Protein AF-W2TZF9-F1 (afdb_monomer_lite)

Sequence (110 aa):
MKVFERVLAARLRKIVSVSLNQCGFVKDRSTIDAIHAVRILLEKHREKNRSVHLAFLDLEKAFDRVPHELLWMSMRSHRVPEECGQSCFMRSLPALSDVLLEQAGHSLYK

Secondary structure (DSSP, 8-state):
-HHHHHHHHHHHTTT-PPPTT--SS-TT--HHHHHHHHHHHHHHHHTTT----------TTTTTSS-HHHHHHHHHHTT--TTS-TTTSGGGGGGSHHHHHHHHHHHH--

Foldseek 3Di:
DVVVLVVVLVVVCVQFDFDPLQQPLDPPHDPVVNVVVVVVVVVVCVVVVHDDDDDDDDDPPLLVPQDVVLQVVQCVVSVNDPVVDPVPVNVSCVSCVRRRSVSSVVVVPD

pLDDT: mean 75.81, std 15.96, range [36.12, 96.31]

InterPro domains:
  IPR000477 Reverse transcriptase domain [PF00078] (2-89)

Radius of gyration: 16.82 Å; chains: 1; bounding box: 40×25×47 Å

Structure (mmCIF, N/CA/C/O backbone):
data_AF-W2TZF9-F1
#
_entry.id   AF-W2TZF9-F1
#
loop_
_atom_site.group_PDB
_atom_site.id
_atom_site.type_symbol
_atom_site.label_atom_id
_atom_site.label_alt_id
_atom_site.label_comp_id
_atom_site.label_asym_id
_atom_site.label_entity_id
_atom_site.label_seq_id
_atom_site.pdbx_PDB_ins_code
_atom_site.Cartn_x
_atom_site.Cartn_y
_atom_site.Cartn_z
_atom_site.occupancy
_atom_site.B_iso_or_equiv
_atom_site.auth_seq_id
_atom_site.auth_comp_id
_atom_site.auth_asym_id
_atom_site.auth_atom_id
_atom_site.pdbx_PDB_model_num
ATOM 1 N N . MET A 1 1 ? 15.753 -9.689 -12.560 1.00 53.41 1 MET A N 1
ATOM 2 C CA . MET A 1 1 ? 17.067 -9.000 -12.523 1.00 53.41 1 MET A CA 1
ATOM 3 C C . MET A 1 1 ? 16.875 -7.846 -11.546 1.00 53.41 1 MET A C 1
ATOM 5 O O . MET A 1 1 ? 16.315 -6.827 -11.924 1.00 53.41 1 MET A O 1
ATOM 9 N N . LYS A 1 2 ? 17.233 -8.026 -10.266 1.00 75.56 2 LYS A N 1
ATOM 10 C CA . LYS A 1 2 ? 16.683 -7.213 -9.156 1.00 75.56 2 LYS A CA 1
ATOM 11 C C . LYS A 1 2 ? 17.064 -5.723 -9.181 1.00 75.56 2 LYS A C 1
ATOM 13 O O . LYS A 1 2 ? 16.393 -4.901 -8.569 1.00 75.56 2 LYS A O 1
ATOM 18 N N . VAL A 1 3 ? 18.142 -5.352 -9.874 1.00 81.12 3 VAL A N 1
ATOM 19 C CA . VAL A 1 3 ? 18.597 -3.951 -9.965 1.00 81.12 3 VAL A CA 1
ATOM 20 C C . VAL A 1 3 ? 17.660 -3.122 -10.843 1.00 81.12 3 VAL A C 1
ATOM 22 O O . VAL A 1 3 ? 17.259 -2.030 -10.451 1.00 81.12 3 VAL A O 1
ATOM 25 N N . PHE A 1 4 ? 17.260 -3.664 -11.994 1.00 76.44 4 PHE A N 1
ATOM 26 C CA . PHE A 1 4 ? 16.358 -2.987 -12.923 1.00 76.44 4 PHE A CA 1
ATOM 27 C C . PHE A 1 4 ? 14.972 -2.753 -12.302 1.00 76.44 4 PHE A C 1
ATOM 29 O O . PHE A 1 4 ? 14.448 -1.643 -12.358 1.00 76.44 4 PHE A O 1
ATOM 36 N N . GLU A 1 5 ? 14.444 -3.761 -11.603 1.00 76.88 5 GLU A N 1
ATOM 37 C CA . GLU A 1 5 ? 13.203 -3.674 -10.818 1.00 76.88 5 GLU A CA 1
ATOM 38 C C . GLU A 1 5 ? 13.237 -2.515 -9.805 1.00 76.88 5 GLU A C 1
ATOM 40 O O . GLU A 1 5 ? 12.305 -1.716 -9.736 1.00 76.88 5 GLU A O 1
ATOM 45 N N . ARG A 1 6 ? 14.341 -2.360 -9.060 1.00 79.69 6 ARG A N 1
ATOM 46 C CA . ARG A 1 6 ? 14.502 -1.270 -8.080 1.00 79.69 6 ARG A CA 1
ATOM 47 C C . ARG A 1 6 ? 14.537 0.111 -8.732 1.00 79.69 6 ARG A C 1
ATOM 49 O O . ARG A 1 6 ? 13.972 1.054 -8.181 1.00 79.69 6 ARG A O 1
ATOM 56 N N . VAL A 1 7 ? 15.197 0.241 -9.884 1.00 82.69 7 VAL A N 1
ATOM 57 C CA . VAL A 1 7 ? 15.260 1.509 -10.631 1.00 82.69 7 VAL A CA 1
ATOM 58 C C . VAL A 1 7 ? 13.878 1.892 -11.157 1.00 82.69 7 VAL A C 1
ATOM 60 O O . VAL A 1 7 ? 13.475 3.048 -11.014 1.00 82.69 7 VAL A O 1
ATOM 63 N N . LEU A 1 8 ? 13.131 0.933 -11.713 1.00 78.88 8 LEU A N 1
ATOM 64 C CA . LEU A 1 8 ? 11.756 1.157 -12.162 1.00 78.88 8 LEU A CA 1
ATOM 65 C C . LEU A 1 8 ? 10.844 1.573 -11.007 1.00 78.88 8 LEU A C 1
ATOM 67 O O . LEU A 1 8 ? 10.185 2.607 -11.103 1.00 78.88 8 LEU A O 1
ATOM 71 N N . ALA A 1 9 ? 10.862 0.839 -9.892 1.00 78.31 9 ALA A N 1
ATOM 72 C CA . ALA A 1 9 ? 10.063 1.169 -8.713 1.00 78.31 9 ALA A CA 1
ATOM 73 C C . ALA A 1 9 ? 10.361 2.587 -8.193 1.00 78.31 9 ALA A C 1
ATOM 75 O O . ALA A 1 9 ? 9.445 3.352 -7.891 1.00 78.31 9 ALA A O 1
ATOM 76 N N . ALA A 1 10 ? 11.637 2.987 -8.154 1.00 82.12 10 ALA A N 1
ATOM 77 C CA . ALA A 1 10 ? 12.030 4.332 -7.739 1.00 82.12 10 ALA A CA 1
ATOM 78 C C . ALA A 1 10 ? 11.524 5.432 -8.690 1.00 82.12 10 ALA A C 1
ATOM 80 O O . ALA A 1 10 ? 11.192 6.525 -8.232 1.00 82.12 10 ALA A O 1
ATOM 81 N N . ARG A 1 11 ? 11.461 5.168 -10.001 1.00 83.38 11 ARG A N 1
ATOM 82 C CA . ARG A 1 11 ? 10.904 6.110 -10.987 1.00 83.38 11 ARG A CA 1
ATOM 83 C C . ARG A 1 11 ? 9.388 6.220 -10.862 1.00 83.38 11 ARG A C 1
ATOM 85 O O . ARG A 1 11 ? 8.868 7.329 -10.840 1.00 83.38 11 ARG A O 1
ATOM 92 N N . LEU A 1 12 ? 8.695 5.096 -10.714 1.00 79.12 12 LEU A N 1
ATOM 93 C CA . LEU A 1 12 ? 7.234 5.060 -10.622 1.00 79.12 12 LEU A CA 1
ATOM 94 C C . LEU A 1 12 ? 6.712 5.736 -9.361 1.00 79.12 12 LEU A C 1
ATOM 96 O O . LEU A 1 12 ? 5.723 6.453 -9.440 1.00 79.12 12 LEU A O 1
ATOM 100 N N . ARG A 1 13 ? 7.419 5.617 -8.233 1.00 79.38 13 ARG A N 1
ATOM 101 C CA . ARG A 1 13 ? 7.084 6.343 -6.994 1.00 79.38 13 ARG A CA 1
ATOM 102 C C . ARG A 1 13 ? 7.116 7.868 -7.134 1.00 79.38 13 ARG A C 1
ATOM 104 O O . ARG A 1 13 ? 6.565 8.556 -6.286 1.00 79.38 13 ARG A O 1
ATOM 111 N N . LYS A 1 14 ? 7.769 8.409 -8.169 1.00 83.81 14 LYS A N 1
ATOM 112 C CA . LYS A 1 14 ? 7.737 9.852 -8.470 1.00 83.81 14 LYS A CA 1
ATOM 113 C C . LYS A 1 14 ? 6.505 10.266 -9.274 1.00 83.81 14 LYS A C 1
ATOM 115 O O . LYS A 1 14 ? 6.201 11.450 -9.323 1.00 83.81 14 LYS A O 1
ATOM 120 N N . ILE A 1 15 ? 5.856 9.313 -9.939 1.00 82.88 15 ILE A N 1
ATOM 121 C CA . ILE A 1 15 ? 4.730 9.546 -10.849 1.00 82.88 15 ILE A CA 1
ATOM 122 C C . ILE A 1 15 ? 3.418 9.200 -10.145 1.00 82.88 15 ILE A C 1
ATOM 124 O O . ILE A 1 15 ? 2.446 9.941 -10.246 1.00 82.88 15 ILE A O 1
ATOM 128 N N . VAL A 1 16 ? 3.403 8.085 -9.413 1.00 78.44 16 VAL A N 1
ATOM 129 C CA . VAL A 1 16 ? 2.209 7.551 -8.766 1.00 78.44 16 VAL A CA 1
ATOM 130 C C . VAL A 1 16 ? 2.279 7.754 -7.261 1.00 78.44 16 VAL A C 1
ATOM 132 O O . VAL A 1 16 ? 3.223 7.316 -6.603 1.00 78.44 16 VAL A O 1
ATOM 135 N N . SER A 1 17 ? 1.247 8.395 -6.720 1.00 79.62 17 SER A N 1
ATOM 136 C CA . SER A 1 17 ? 0.989 8.468 -5.287 1.00 79.62 17 SER A CA 1
ATOM 137 C C . SER A 1 17 ? 0.151 7.278 -4.830 1.00 79.62 17 SER A C 1
ATOM 139 O O . SER A 1 17 ? -0.833 6.924 -5.477 1.00 79.62 17 SER A O 1
ATOM 141 N N . VAL A 1 18 ? 0.503 6.718 -3.680 1.00 78.25 18 VAL A N 1
ATOM 142 C CA . VAL A 1 18 ? -0.258 5.663 -3.001 1.00 78.25 18 VAL A CA 1
ATOM 143 C C . VAL A 1 18 ? -1.184 6.304 -1.956 1.00 78.25 18 VAL A C 1
ATOM 145 O O . VAL A 1 18 ? -0.855 7.368 -1.419 1.00 78.25 18 VAL A O 1
ATOM 148 N N . SER A 1 19 ? -2.341 5.701 -1.669 1.00 81.62 19 SER A N 1
ATOM 149 C CA . SER A 1 19 ? -3.255 6.215 -0.640 1.00 81.62 19 SER A CA 1
ATOM 150 C C . SER A 1 19 ? -2.618 6.221 0.749 1.00 81.62 19 SER A C 1
ATOM 152 O O . SER A 1 19 ? -1.812 5.358 1.095 1.00 81.62 19 SER A O 1
ATOM 154 N N . LEU A 1 20 ? -3.060 7.148 1.602 1.00 82.75 20 LEU A N 1
ATOM 155 C CA . LEU A 1 20 ? -2.646 7.206 3.009 1.00 82.75 20 LEU A CA 1
ATOM 156 C C . LEU A 1 20 ? -3.063 5.964 3.812 1.00 82.75 20 LEU A C 1
ATOM 158 O O . LEU A 1 20 ? -2.438 5.670 4.830 1.00 82.75 20 LEU A O 1
ATOM 162 N N . ASN A 1 21 ? -4.103 5.257 3.361 1.00 84.06 21 ASN A N 1
ATOM 163 C CA . ASN A 1 21 ? -4.626 4.064 4.029 1.00 84.06 21 ASN A CA 1
ATOM 164 C C . ASN A 1 21 ? -3.854 2.789 3.656 1.00 84.06 21 ASN A C 1
ATOM 166 O O . ASN A 1 21 ? -3.967 1.778 4.352 1.00 84.06 21 ASN A O 1
ATOM 170 N N . GLN A 1 22 ? -3.055 2.824 2.587 1.00 82.81 22 GLN A N 1
ATOM 171 C CA . GLN A 1 22 ? -2.256 1.685 2.166 1.00 82.81 22 GLN A CA 1
ATOM 172 C C . GLN A 1 22 ? -1.051 1.527 3.096 1.00 82.81 22 GLN A C 1
ATOM 174 O O . GLN A 1 22 ? -0.167 2.379 3.175 1.00 82.81 22 GLN A O 1
ATOM 179 N N . CYS A 1 23 ? -1.007 0.400 3.800 1.00 84.06 23 CYS A N 1
ATOM 180 C CA . CYS A 1 23 ? 0.105 0.062 4.692 1.00 84.06 23 CYS A CA 1
ATOM 181 C C . CYS A 1 23 ? 1.012 -1.032 4.110 1.00 84.06 23 CYS A C 1
ATOM 183 O O . CYS A 1 23 ? 2.160 -1.170 4.527 1.00 84.06 23 CYS A O 1
ATOM 185 N N . GLY A 1 24 ? 0.509 -1.811 3.147 1.00 81.88 24 GLY A N 1
ATOM 186 C CA . GLY A 1 24 ? 1.267 -2.862 2.477 1.00 81.88 24 GLY A CA 1
ATOM 187 C C . GLY A 1 24 ? 2.252 -2.282 1.468 1.00 81.88 24 GLY A C 1
ATOM 188 O O . GLY A 1 24 ? 1.867 -1.472 0.629 1.00 81.88 24 GLY A O 1
ATOM 189 N N . PHE A 1 25 ? 3.509 -2.724 1.552 1.00 77.31 25 PHE A N 1
ATOM 190 C CA . PHE A 1 25 ? 4.601 -2.385 0.633 1.00 77.31 25 PHE A CA 1
ATOM 191 C C . PHE A 1 25 ? 4.971 -0.886 0.516 1.00 77.31 25 PHE A C 1
ATOM 193 O O . PHE A 1 25 ? 5.822 -0.494 -0.283 1.00 77.31 25 PHE A O 1
ATOM 200 N N . VAL A 1 26 ? 4.409 -0.031 1.369 1.00 82.12 26 VAL A N 1
ATOM 201 C CA . VAL A 1 26 ? 4.776 1.385 1.456 1.00 82.12 26 VAL A CA 1
ATOM 202 C C . VAL A 1 26 ? 6.025 1.541 2.328 1.00 82.12 26 VAL A C 1
ATOM 204 O O . VAL A 1 26 ? 6.145 0.933 3.391 1.00 82.12 26 VAL A O 1
ATOM 207 N N . LYS A 1 27 ? 6.984 2.361 1.879 1.00 81.94 27 LYS A N 1
ATOM 208 C CA . LYS A 1 27 ? 8.191 2.665 2.661 1.00 81.94 27 LYS A CA 1
ATOM 209 C C . LYS A 1 27 ? 7.783 3.296 3.998 1.00 81.94 27 LYS A C 1
ATOM 211 O O . LYS A 1 27 ? 6.918 4.164 4.022 1.00 81.94 27 LYS A O 1
ATOM 216 N N . ASP A 1 28 ? 8.424 2.870 5.082 1.00 86.38 28 ASP A N 1
ATOM 217 C CA . ASP A 1 28 ? 8.179 3.374 6.442 1.00 86.38 28 ASP A CA 1
ATOM 218 C C . ASP A 1 28 ? 6.753 3.083 6.979 1.00 86.38 28 ASP A C 1
ATOM 220 O O . ASP A 1 28 ? 6.311 3.702 7.944 1.00 86.38 28 ASP A O 1
ATOM 224 N N . ARG A 1 29 ? 6.038 2.118 6.376 1.00 86.75 29 ARG A N 1
ATOM 225 C CA . ARG A 1 29 ? 4.780 1.545 6.880 1.00 86.75 29 ARG A CA 1
ATOM 226 C C . ARG A 1 29 ? 4.927 0.045 7.099 1.00 86.75 29 ARG A C 1
ATOM 228 O O . ARG A 1 29 ? 5.652 -0.641 6.381 1.00 86.75 29 ARG A O 1
ATOM 235 N N . SER A 1 30 ? 4.215 -0.465 8.092 1.00 88.94 30 SER A N 1
ATOM 236 C CA . SER A 1 30 ? 4.228 -1.870 8.478 1.00 88.94 30 SER A CA 1
ATOM 237 C C . SER A 1 30 ? 2.819 -2.393 8.750 1.00 88.94 30 SER A C 1
ATOM 239 O O . SER A 1 30 ? 1.873 -1.640 8.985 1.00 88.94 30 SER A O 1
ATOM 241 N N . TH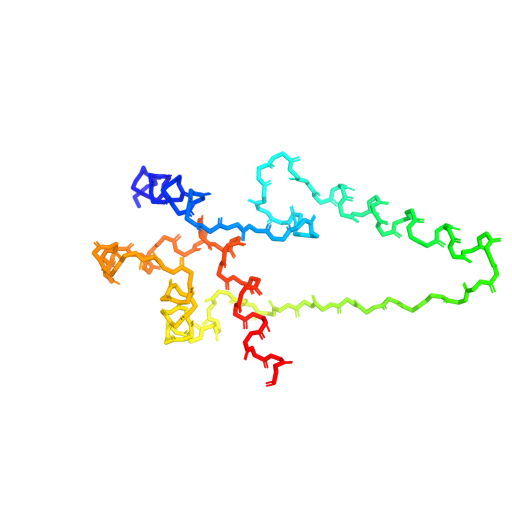R A 1 31 ? 2.681 -3.717 8.795 1.00 88.69 31 THR A N 1
ATOM 242 C CA . THR A 1 31 ? 1.440 -4.375 9.226 1.00 88.69 31 THR A CA 1
ATOM 243 C C . THR A 1 31 ? 1.045 -3.975 10.651 1.00 88.69 31 THR A C 1
ATOM 245 O O . THR A 1 31 ? -0.141 -3.934 10.972 1.00 88.69 31 THR A O 1
ATOM 248 N N . ILE A 1 32 ? 2.021 -3.631 11.500 1.00 92.88 32 ILE A N 1
ATOM 249 C CA . ILE A 1 32 ? 1.771 -3.158 12.867 1.00 92.88 32 ILE A CA 1
ATOM 250 C C . ILE A 1 32 ? 0.987 -1.845 12.833 1.00 92.88 32 ILE A C 1
ATOM 252 O O . ILE A 1 32 ? 0.020 -1.707 13.580 1.00 92.88 32 ILE A O 1
ATOM 256 N N . ASP A 1 33 ? 1.337 -0.925 11.932 1.00 90.62 33 ASP A N 1
ATOM 257 C CA . ASP A 1 33 ? 0.638 0.355 11.784 1.00 90.62 33 ASP A CA 1
ATOM 258 C C . ASP A 1 33 ? -0.823 0.150 11.367 1.00 90.62 33 ASP A C 1
ATOM 260 O O . ASP A 1 33 ? -1.725 0.767 11.936 1.00 90.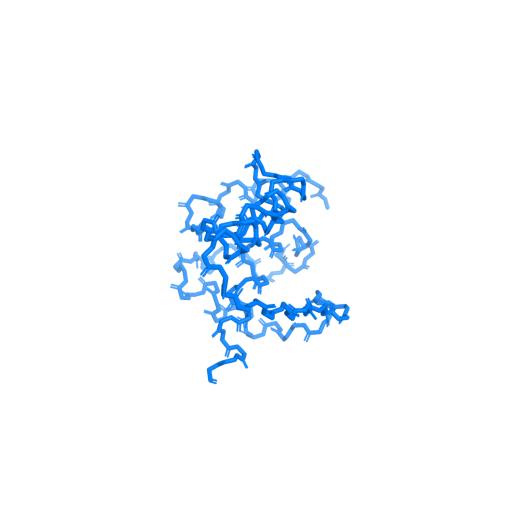62 33 ASP A O 1
ATOM 264 N N . ALA A 1 34 ? -1.073 -0.771 10.429 1.00 90.38 34 ALA A N 1
ATOM 265 C CA . ALA A 1 34 ? -2.424 -1.115 9.985 1.00 90.38 34 ALA A CA 1
ATOM 266 C C . ALA A 1 34 ? -3.271 -1.703 11.126 1.00 90.38 34 ALA A C 1
ATOM 268 O O . ALA A 1 34 ? -4.393 -1.258 11.374 1.00 90.38 34 ALA A O 1
ATOM 269 N N . ILE A 1 35 ? -2.718 -2.672 11.866 1.00 93.00 35 ILE A N 1
ATOM 270 C CA . ILE A 1 35 ? -3.388 -3.284 13.024 1.00 93.00 35 ILE A CA 1
ATOM 271 C C . ILE A 1 35 ? -3.660 -2.228 14.099 1.00 93.00 35 ILE A C 1
ATOM 273 O O . ILE A 1 35 ? -4.738 -2.206 14.696 1.00 93.00 35 ILE A O 1
ATOM 277 N N . HIS A 1 36 ? -2.697 -1.342 14.347 1.00 93.88 36 HIS A N 1
ATOM 278 C CA . HIS A 1 36 ? -2.834 -0.277 15.329 1.00 93.88 36 HIS A CA 1
ATOM 279 C C . HIS A 1 36 ? -3.944 0.712 14.948 1.00 93.88 36 HIS A C 1
ATOM 281 O O . HIS A 1 36 ? -4.769 1.054 15.795 1.00 93.88 36 HIS A O 1
ATOM 287 N N . ALA A 1 37 ? -4.033 1.106 13.675 1.00 92.44 37 ALA A N 1
ATOM 288 C CA . ALA A 1 37 ? -5.101 1.969 13.176 1.00 92.44 37 ALA A CA 1
ATOM 289 C C . ALA A 1 37 ? -6.494 1.342 13.371 1.00 92.44 37 ALA A C 1
ATOM 291 O O . ALA A 1 37 ? -7.402 2.007 13.877 1.00 92.44 37 ALA A O 1
ATOM 292 N N . VAL A 1 38 ? -6.653 0.052 13.049 1.00 93.62 38 VAL A N 1
ATOM 293 C CA . VAL A 1 38 ? -7.914 -0.681 13.272 1.00 93.62 38 VAL A CA 1
ATOM 294 C C . VAL A 1 38 ? -8.255 -0.751 14.763 1.00 93.62 38 VAL A C 1
ATOM 296 O O . VAL A 1 38 ? -9.405 -0.529 15.141 1.00 93.62 38 VAL A O 1
ATOM 299 N N . ARG A 1 39 ? -7.267 -0.994 15.632 1.00 95.31 39 ARG A N 1
ATOM 300 C CA . ARG A 1 39 ? -7.471 -0.993 17.090 1.00 95.31 39 ARG A CA 1
ATOM 301 C C . ARG A 1 39 ? -7.951 0.361 17.606 1.00 95.31 39 ARG A C 1
ATOM 303 O O . ARG A 1 39 ? -8.936 0.402 18.335 1.00 95.31 39 ARG A O 1
ATOM 310 N N . ILE A 1 40 ? -7.317 1.462 17.194 1.00 95.50 40 ILE A N 1
ATOM 311 C CA . ILE A 1 40 ? -7.758 2.818 17.564 1.00 95.50 40 ILE A CA 1
ATOM 312 C C . ILE A 1 40 ? -9.201 3.061 17.106 1.00 95.50 40 ILE A C 1
ATOM 314 O O . ILE A 1 40 ? -9.993 3.647 17.845 1.00 95.50 40 ILE A O 1
ATOM 318 N N . LEU A 1 41 ? -9.550 2.629 15.890 1.00 94.19 41 LEU A N 1
ATOM 319 C CA . LEU A 1 41 ? -10.900 2.784 15.353 1.00 94.19 41 LEU A CA 1
ATOM 320 C C . LEU A 1 41 ? -11.935 2.051 16.215 1.00 94.19 41 LEU A C 1
ATOM 322 O O . LEU A 1 41 ? -12.973 2.634 16.534 1.00 94.19 41 LEU A O 1
ATOM 326 N N . LEU A 1 42 ? -11.646 0.807 16.601 1.00 95.00 42 LEU A N 1
ATOM 327 C CA . LEU A 1 42 ? -12.517 -0.004 17.450 1.00 95.00 42 LEU A CA 1
ATOM 328 C C . LEU A 1 42 ? -12.707 0.618 18.837 1.00 95.00 42 LEU A C 1
ATOM 330 O O . LEU A 1 42 ? -13.844 0.769 19.281 1.00 95.00 42 LEU A O 1
ATOM 334 N N . GLU A 1 43 ? -11.623 1.041 19.489 1.00 95.94 43 GLU A N 1
ATOM 335 C CA . GLU A 1 43 ? -11.684 1.659 20.819 1.00 95.94 43 GLU A CA 1
ATOM 336 C C . GLU A 1 43 ? -12.506 2.955 20.810 1.00 95.94 43 GLU A C 1
ATOM 338 O O . GLU A 1 43 ? -13.423 3.110 21.614 1.00 95.94 43 GLU A O 1
ATOM 343 N N . LYS A 1 44 ? -12.290 3.839 19.825 1.00 96.31 44 LYS A N 1
ATOM 344 C CA . LYS A 1 44 ? -13.057 5.094 19.692 1.00 96.31 44 LYS A CA 1
ATOM 345 C C . LYS A 1 44 ? -14.558 4.883 19.500 1.00 96.31 44 LYS A C 1
ATOM 347 O O . LYS A 1 44 ? -15.355 5.747 19.868 1.00 96.31 44 LYS A O 1
ATOM 352 N N . HIS A 1 45 ? -14.961 3.789 18.857 1.00 95.19 45 HIS A N 1
ATOM 353 C CA . HIS A 1 45 ? -16.379 3.464 18.699 1.00 95.19 45 HIS A CA 1
ATOM 354 C C . HIS A 1 45 ? -16.952 2.813 19.956 1.00 95.19 45 HIS A C 1
ATOM 356 O O . HIS A 1 45 ? -18.081 3.136 20.332 1.00 95.19 45 HIS A O 1
ATOM 362 N N . ARG A 1 46 ? -16.157 1.978 20.639 1.00 94.56 46 ARG A N 1
ATOM 363 C CA . ARG A 1 46 ? -16.506 1.391 21.936 1.00 94.56 46 ARG A CA 1
ATOM 364 C C . ARG A 1 46 ? -16.764 2.471 22.986 1.00 94.56 46 ARG A C 1
ATOM 366 O O . ARG A 1 46 ? -17.796 2.426 23.643 1.00 94.56 46 ARG A O 1
ATOM 373 N N . GLU A 1 47 ? -15.903 3.486 23.070 1.00 96.00 47 GLU A N 1
ATOM 374 C CA . GLU A 1 47 ? -16.082 4.656 23.950 1.00 96.00 47 GLU A CA 1
ATOM 375 C C . GLU A 1 47 ? -17.400 5.405 23.695 1.00 96.00 47 GLU A C 1
ATOM 377 O O . GLU A 1 47 ? -17.968 6.008 24.601 1.00 96.00 47 GLU A O 1
ATOM 382 N N . LYS A 1 48 ? -17.908 5.363 22.458 1.00 96.19 48 LYS A N 1
ATOM 383 C CA . LYS A 1 48 ? -19.152 6.029 22.046 1.00 96.19 48 LYS A CA 1
ATOM 384 C C . LYS A 1 48 ? -20.375 5.109 22.074 1.00 96.19 48 LYS A C 1
ATOM 386 O O . LYS A 1 48 ? -21.418 5.516 21.564 1.00 96.19 48 LYS A O 1
ATOM 391 N N . ASN A 1 49 ? -20.258 3.888 22.608 1.00 94.62 49 ASN A N 1
ATOM 392 C CA . ASN A 1 49 ? -21.304 2.857 22.566 1.00 94.62 49 ASN A CA 1
ATOM 393 C C . ASN A 1 49 ? -21.876 2.626 21.153 1.00 94.62 49 ASN A C 1
ATOM 395 O O . ASN A 1 49 ? -23.073 2.402 20.974 1.00 94.62 49 ASN A O 1
ATOM 399 N N . ARG A 1 50 ? -21.024 2.697 20.122 1.00 94.75 50 ARG A N 1
ATOM 400 C CA . ARG A 1 50 ? -21.405 2.397 18.736 1.00 94.75 50 ARG A CA 1
ATOM 401 C C . ARG A 1 50 ? -20.931 1.003 18.353 1.00 94.75 50 ARG A C 1
ATOM 403 O O . ARG A 1 50 ? -19.788 0.642 18.626 1.00 94.75 50 ARG A O 1
ATOM 410 N N . SER A 1 51 ? -21.787 0.243 17.677 1.00 90.88 51 SER A N 1
ATOM 411 C CA . SER A 1 51 ? -21.387 -1.018 17.057 1.00 90.88 51 SER A CA 1
ATOM 412 C C . SER A 1 51 ? -20.447 -0.762 15.874 1.00 90.88 51 SER A C 1
ATOM 414 O O . SER A 1 51 ? -20.607 0.203 15.124 1.00 90.88 51 SER A O 1
ATOM 416 N N . VAL A 1 52 ? -19.454 -1.637 15.713 1.00 92.75 52 VAL A N 1
ATOM 417 C CA . VAL A 1 52 ? -18.548 -1.660 14.559 1.00 92.75 52 VAL A CA 1
ATOM 418 C C . VAL A 1 52 ? -18.579 -3.055 13.964 1.00 92.75 52 VAL A C 1
ATOM 420 O O . VAL A 1 52 ? -18.455 -4.043 14.685 1.00 92.75 52 VAL A O 1
ATOM 423 N N . HIS A 1 53 ? -18.704 -3.123 12.644 1.00 92.12 53 HIS A N 1
ATOM 424 C CA . HIS A 1 53 ? -18.587 -4.355 11.879 1.00 92.12 53 HIS A CA 1
ATOM 425 C C . HIS A 1 53 ? -17.352 -4.252 10.986 1.00 92.12 53 HIS A C 1
ATOM 427 O O . HIS A 1 53 ? -17.158 -3.246 10.305 1.00 92.12 53 HIS A O 1
ATOM 433 N N . LEU A 1 54 ? -16.506 -5.279 11.018 1.00 89.94 54 LEU A N 1
ATOM 434 C CA . LEU A 1 54 ? -15.296 -5.375 10.205 1.00 89.94 54 LEU A CA 1
ATOM 435 C C . LEU A 1 54 ? -15.469 -6.509 9.199 1.00 89.94 54 LEU A C 1
ATOM 437 O O . LEU A 1 54 ? -15.865 -7.611 9.575 1.00 89.94 54 LEU A O 1
ATOM 441 N N . ALA A 1 55 ? -15.142 -6.236 7.940 1.00 91.25 55 ALA A N 1
ATOM 442 C CA . ALA A 1 55 ? -15.041 -7.240 6.892 1.00 91.25 55 ALA A CA 1
ATOM 443 C C . ALA A 1 55 ? -13.578 -7.352 6.462 1.00 91.25 55 ALA A C 1
ATOM 445 O O . ALA A 1 55 ? -12.935 -6.344 6.166 1.00 91.25 55 ALA A O 1
ATOM 446 N N . PHE A 1 56 ? -13.060 -8.577 6.438 1.00 86.69 56 PHE A N 1
ATOM 447 C CA . PHE A 1 56 ? -11.728 -8.873 5.928 1.00 86.69 56 PHE A CA 1
ATOM 448 C C . PHE A 1 56 ? -11.867 -9.417 4.509 1.00 86.69 56 PHE A C 1
ATOM 450 O O . PHE A 1 56 ? -12.562 -10.408 4.292 1.00 86.69 56 PHE A O 1
ATOM 457 N N . LEU A 1 57 ? -11.228 -8.746 3.554 1.00 87.38 57 LEU A N 1
ATOM 458 C CA . LEU A 1 57 ? -11.170 -9.171 2.161 1.00 87.38 57 LEU A CA 1
ATOM 459 C C . LEU A 1 57 ? -9.758 -9.671 1.880 1.00 87.38 57 LEU A C 1
ATOM 461 O O . LEU A 1 57 ? -8.803 -8.904 1.991 1.00 87.38 57 LEU A O 1
ATOM 465 N N . ASP A 1 58 ? -9.643 -10.945 1.523 1.00 86.12 58 ASP A N 1
ATOM 466 C CA . ASP A 1 58 ? -8.394 -11.547 1.072 1.00 86.12 58 ASP A CA 1
ATOM 467 C C . ASP A 1 58 ? -8.547 -11.996 -0.383 1.00 86.12 58 ASP A C 1
ATOM 469 O O . ASP A 1 58 ? -9.544 -12.621 -0.754 1.00 86.12 58 ASP A O 1
ATOM 473 N N . LEU A 1 59 ? -7.583 -11.623 -1.224 1.00 82.88 59 LEU A N 1
ATOM 474 C CA . LEU A 1 59 ? -7.606 -11.911 -2.656 1.00 82.88 59 LEU A CA 1
ATOM 475 C C . LEU A 1 59 ? -6.646 -13.060 -2.958 1.00 82.88 59 LEU A C 1
ATOM 477 O O . LEU A 1 59 ? -5.425 -12.891 -2.972 1.00 82.88 59 LEU A O 1
ATOM 481 N N . GLU A 1 60 ? -7.206 -14.229 -3.264 1.00 83.12 60 GLU A N 1
ATOM 482 C CA . GLU A 1 60 ? -6.414 -15.398 -3.636 1.00 83.12 60 GLU A CA 1
ATOM 483 C C . GLU A 1 60 ? -5.623 -15.128 -4.927 1.00 83.12 60 GLU A C 1
ATOM 485 O O . GLU A 1 60 ? -6.206 -14.831 -5.974 1.00 83.12 60 GLU A O 1
ATOM 490 N N . LYS A 1 61 ? -4.290 -15.267 -4.863 1.00 81.06 61 LYS A N 1
ATOM 491 C CA . LYS A 1 61 ? -3.377 -15.093 -6.009 1.00 81.06 61 LYS A CA 1
ATOM 492 C C . LYS A 1 61 ? -3.597 -13.768 -6.746 1.00 81.06 61 LYS A C 1
ATOM 494 O O . LYS A 1 61 ? -3.681 -13.720 -7.973 1.00 81.06 61 LYS A O 1
ATOM 499 N N . ALA A 1 62 ? -3.669 -12.682 -5.981 1.00 74.88 62 ALA A N 1
ATOM 500 C CA . ALA A 1 62 ? -3.982 -11.351 -6.490 1.00 74.88 62 ALA A CA 1
ATOM 501 C C . ALA A 1 62 ? -3.063 -10.885 -7.641 1.00 74.88 62 ALA A C 1
ATOM 503 O O . ALA A 1 62 ? -3.489 -10.100 -8.475 1.00 74.88 62 ALA A O 1
ATOM 504 N N . PHE A 1 63 ? -1.830 -11.390 -7.739 1.00 70.44 63 PHE A N 1
ATOM 505 C CA . PHE A 1 63 ? -0.928 -11.088 -8.858 1.00 70.44 63 PHE A CA 1
ATOM 506 C C . PHE A 1 63 ? -1.191 -11.912 -10.115 1.00 70.44 63 PHE A C 1
ATOM 508 O O . PHE A 1 63 ? -1.040 -11.395 -11.217 1.00 70.44 63 PHE A O 1
ATOM 515 N N . ASP A 1 64 ? -1.588 -13.174 -9.957 1.00 79.81 64 ASP A N 1
ATOM 516 C CA . ASP A 1 64 ? -1.773 -14.093 -11.083 1.00 79.81 64 ASP A CA 1
ATOM 517 C C . ASP A 1 64 ? -3.118 -13.862 -11.783 1.00 79.81 64 ASP A C 1
ATOM 519 O O . ASP A 1 64 ? -3.287 -14.206 -12.950 1.00 79.81 64 ASP A O 1
ATOM 523 N N . ARG A 1 65 ? -4.099 -13.305 -11.058 1.00 79.69 65 ARG A N 1
ATOM 524 C CA . ARG A 1 65 ? -5.480 -13.146 -11.535 1.00 79.69 65 ARG A CA 1
ATOM 525 C C . ARG A 1 65 ? -5.789 -11.784 -12.148 1.00 79.69 65 ARG A C 1
ATOM 527 O O . ARG A 1 65 ? -6.864 -11.633 -12.721 1.00 79.69 65 ARG A O 1
ATOM 534 N N . VAL A 1 66 ? -4.902 -10.795 -12.033 1.00 77.12 66 VAL A N 1
ATOM 535 C CA . VAL A 1 66 ? -5.173 -9.450 -12.563 1.00 77.12 66 VAL A CA 1
ATOM 536 C C . VAL A 1 66 ? -4.924 -9.420 -14.079 1.00 77.12 66 VAL A C 1
ATOM 538 O O . VAL A 1 66 ? -3.794 -9.653 -14.513 1.00 77.12 66 VAL A O 1
ATOM 541 N N . PRO A 1 67 ? -5.938 -9.087 -14.906 1.00 81.62 67 PRO A N 1
ATOM 542 C CA . PRO A 1 67 ? -5.760 -8.942 -16.346 1.00 81.62 67 PRO A CA 1
ATOM 543 C C . PRO A 1 67 ? -4.724 -7.866 -16.685 1.00 81.62 67 PRO A C 1
ATOM 545 O O . PRO A 1 67 ? -4.800 -6.733 -16.205 1.00 81.62 67 PRO A O 1
ATOM 548 N N . HIS A 1 68 ? -3.783 -8.189 -17.574 1.00 78.62 68 HIS A N 1
ATOM 549 C CA . HIS A 1 68 ? -2.729 -7.252 -17.976 1.00 78.62 68 HIS A CA 1
ATOM 550 C C . HIS A 1 68 ? -3.270 -5.977 -18.632 1.00 78.62 68 HIS A C 1
ATOM 552 O O . HIS A 1 68 ? -2.685 -4.909 -18.476 1.00 78.62 68 HIS A O 1
ATOM 558 N N . GLU A 1 69 ? -4.402 -6.061 -19.331 1.00 80.50 69 GLU A N 1
ATOM 559 C CA . GLU A 1 69 ? -5.050 -4.893 -19.929 1.00 80.50 69 GLU A CA 1
ATOM 560 C C . GLU A 1 69 ? -5.455 -3.855 -18.873 1.00 80.50 69 GLU A C 1
ATOM 562 O O . GLU A 1 69 ? -5.171 -2.667 -19.042 1.00 80.50 69 GLU A O 1
ATOM 567 N N . LEU A 1 70 ? -6.014 -4.303 -17.742 1.00 79.94 70 LEU A N 1
ATOM 568 C CA . LEU A 1 70 ? -6.393 -3.421 -16.635 1.00 79.94 70 LEU A CA 1
ATOM 569 C C . LEU A 1 70 ? -5.169 -2.755 -15.998 1.00 79.94 70 LEU A C 1
ATOM 571 O O . LEU A 1 70 ? -5.211 -1.567 -15.674 1.00 79.94 70 LEU A O 1
ATOM 575 N N . LEU A 1 71 ? -4.050 -3.479 -15.884 1.00 76.38 71 LEU A N 1
ATOM 576 C CA . LEU A 1 71 ? -2.786 -2.903 -15.415 1.00 76.38 71 LEU A CA 1
ATOM 577 C C . LEU A 1 71 ? -2.313 -1.772 -16.334 1.00 76.38 71 LEU A C 1
ATOM 579 O O . LEU A 1 71 ? -1.941 -0.701 -15.853 1.00 76.38 71 LEU A O 1
ATOM 583 N N . TRP A 1 72 ? -2.372 -1.970 -17.652 1.00 78.31 72 TRP A N 1
ATOM 584 C CA . TRP A 1 72 ? -1.969 -0.946 -18.618 1.00 78.31 72 TRP A CA 1
ATOM 585 C C . TRP A 1 72 ? -2.900 0.260 -18.631 1.00 78.31 72 TRP A C 1
ATOM 587 O O . TRP A 1 72 ? -2.429 1.397 -18.686 1.00 78.31 72 TRP A O 1
ATOM 597 N N . MET A 1 73 ? -4.210 0.038 -18.531 1.00 80.44 73 MET A N 1
ATOM 598 C CA . MET A 1 73 ? -5.181 1.123 -18.385 1.00 80.44 73 MET A CA 1
ATOM 599 C C . MET A 1 73 ? -4.898 1.956 -17.130 1.00 80.44 73 MET A C 1
ATOM 601 O O . MET A 1 73 ? -4.880 3.185 -17.208 1.00 80.44 73 MET A O 1
ATOM 605 N N . SER A 1 7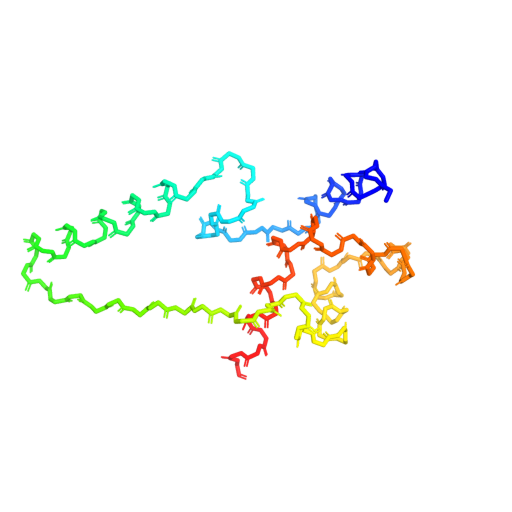4 ? -4.592 1.301 -16.006 1.00 78.31 74 SER A N 1
ATOM 606 C CA . SER A 1 74 ? -4.227 1.974 -14.757 1.00 78.31 74 SER A CA 1
ATOM 607 C C . SER A 1 74 ? -2.922 2.768 -14.874 1.00 78.31 74 SER A C 1
ATOM 609 O O . SER A 1 74 ? -2.807 3.862 -14.329 1.00 78.31 74 SER A O 1
ATOM 611 N N . MET A 1 75 ? -1.914 2.269 -15.589 1.00 77.62 75 MET A N 1
ATOM 612 C CA . MET A 1 75 ? -0.669 3.025 -15.787 1.00 77.62 75 MET A CA 1
ATOM 613 C C . MET A 1 75 ? -0.878 4.270 -16.648 1.00 77.62 75 MET A C 1
ATOM 615 O O . MET A 1 75 ? -0.358 5.340 -16.320 1.00 77.62 75 MET A O 1
ATOM 619 N N . ARG A 1 76 ? -1.682 4.153 -17.711 1.00 82.00 76 ARG A N 1
ATOM 620 C CA . ARG A 1 76 ? -2.045 5.290 -18.564 1.00 82.00 76 ARG A CA 1
ATOM 621 C C . ARG A 1 76 ? -2.813 6.357 -17.790 1.00 82.00 76 ARG A C 1
ATOM 623 O O . ARG A 1 76 ? -2.510 7.539 -17.942 1.00 82.00 76 ARG A O 1
ATOM 630 N N . SER A 1 77 ? -3.749 5.966 -16.920 1.00 82.19 77 SER A N 1
ATOM 631 C CA . SER A 1 77 ? -4.499 6.929 -16.098 1.00 82.19 77 SER A CA 1
ATOM 632 C C . SER A 1 77 ? -3.594 7.712 -15.140 1.00 82.19 77 SER A C 1
ATOM 634 O O . SER A 1 77 ? -3.815 8.902 -14.920 1.00 82.19 77 SER A O 1
ATOM 636 N N . HIS A 1 78 ? -2.517 7.088 -14.658 1.00 76.19 78 HIS A N 1
ATOM 637 C CA . HIS A 1 78 ? -1.508 7.719 -13.807 1.00 76.19 78 HIS A CA 1
ATOM 638 C C . HIS A 1 78 ? -0.376 8.408 -14.586 1.00 76.19 78 HIS A C 1
ATOM 640 O O . HIS A 1 78 ? 0.609 8.830 -13.984 1.00 76.19 78 HIS A O 1
ATOM 646 N N . ARG A 1 79 ? -0.509 8.564 -15.912 1.00 82.06 79 ARG A N 1
ATOM 647 C CA . ARG A 1 79 ? 0.462 9.251 -16.785 1.00 82.06 79 ARG A CA 1
ATOM 648 C C . ARG A 1 79 ? 1.864 8.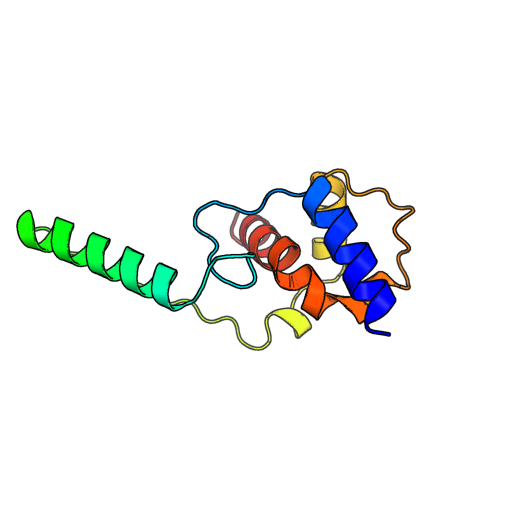633 -16.757 1.00 82.06 79 ARG A C 1
ATOM 650 O O . ARG A 1 79 ? 2.862 9.336 -16.918 1.00 82.06 79 ARG A O 1
ATOM 657 N N . VAL A 1 80 ? 1.950 7.319 -16.561 1.00 80.88 80 VAL A N 1
ATOM 658 C CA . VAL A 1 80 ? 3.213 6.594 -16.719 1.00 80.88 80 VAL A CA 1
ATOM 659 C C . VAL A 1 80 ? 3.562 6.552 -18.218 1.00 80.88 80 VAL A C 1
ATOM 661 O O . VAL A 1 80 ? 2.722 6.117 -19.006 1.00 80.88 80 VAL A O 1
ATOM 664 N N . PRO A 1 81 ? 4.765 6.993 -18.638 1.00 77.31 81 PRO A N 1
ATOM 665 C CA . PRO A 1 81 ? 5.163 6.979 -20.046 1.00 77.31 81 PRO A CA 1
ATOM 666 C C . PRO A 1 81 ? 5.182 5.563 -20.630 1.00 77.31 81 PRO A C 1
ATOM 668 O O . PRO A 1 81 ? 5.746 4.654 -20.019 1.00 77.31 81 PRO A O 1
ATOM 671 N N . GLU A 1 82 ? 4.645 5.384 -21.841 1.00 71.50 82 GLU A N 1
ATOM 672 C CA . GLU A 1 82 ? 4.604 4.079 -22.532 1.00 71.50 82 GLU A CA 1
ATOM 673 C C . GLU A 1 82 ? 6.004 3.536 -22.885 1.00 71.50 82 GLU A C 1
ATOM 675 O O . GLU A 1 82 ? 6.193 2.335 -23.068 1.00 71.50 82 GLU A O 1
ATOM 680 N N . GLU A 1 83 ? 7.009 4.416 -22.890 1.00 66.88 83 GLU A N 1
ATOM 681 C CA . GLU A 1 83 ? 8.433 4.099 -23.052 1.00 66.88 83 GLU A CA 1
ATOM 682 C C . GLU A 1 83 ? 9.020 3.296 -21.875 1.00 66.88 83 GLU A C 1
ATOM 684 O O . GLU A 1 83 ? 10.089 2.692 -22.001 1.00 66.88 83 GLU A O 1
ATOM 689 N N . CYS A 1 84 ? 8.333 3.243 -20.722 1.00 61.03 84 CYS A N 1
ATOM 690 C CA . CYS A 1 84 ? 8.622 2.263 -19.673 1.00 61.03 84 CYS A CA 1
ATOM 691 C C . CYS A 1 84 ? 8.230 0.862 -20.183 1.00 61.03 84 CYS A C 1
ATOM 693 O O . CYS A 1 84 ? 7.150 0.355 -19.903 1.00 61.03 84 CYS A O 1
ATOM 695 N N . GLY A 1 85 ? 9.127 0.271 -20.978 1.00 54.59 85 GLY A N 1
ATOM 696 C CA . GLY A 1 85 ? 8.886 -0.831 -21.909 1.00 54.59 85 GLY A CA 1
ATOM 697 C C . GLY A 1 85 ? 7.953 -1.961 -21.456 1.00 54.59 85 GLY A C 1
ATOM 698 O O . GLY A 1 85 ? 8.172 -2.627 -20.440 1.00 54.59 85 GLY A O 1
ATOM 699 N N . GLN A 1 86 ? 6.988 -2.247 -22.333 1.00 54.31 86 GLN A N 1
ATOM 700 C CA . GLN A 1 86 ? 5.948 -3.279 -22.235 1.00 54.31 86 GLN A CA 1
ATOM 701 C C . GLN A 1 86 ? 6.480 -4.698 -21.937 1.00 54.31 86 GLN A C 1
ATOM 703 O O . GLN A 1 86 ? 5.791 -5.485 -21.290 1.00 54.31 86 GLN A O 1
ATOM 708 N N . SER A 1 87 ? 7.707 -5.044 -22.353 1.00 50.22 87 SER A N 1
ATOM 709 C CA . SER A 1 87 ? 8.275 -6.390 -22.137 1.00 50.22 87 SER A CA 1
ATOM 710 C C . SER A 1 87 ? 9.019 -6.551 -20.806 1.00 50.22 87 SER A C 1
ATOM 712 O O . SER A 1 87 ? 9.122 -7.655 -20.268 1.00 50.22 87 SER A O 1
ATOM 714 N N . CYS A 1 88 ? 9.530 -5.453 -20.249 1.00 53.84 88 CYS A N 1
ATOM 715 C CA . CYS A 1 88 ? 10.409 -5.467 -19.081 1.00 53.84 88 CYS A CA 1
ATOM 716 C C . CYS A 1 88 ? 9.619 -5.410 -17.764 1.00 53.84 88 CYS A C 1
ATOM 718 O O . CYS A 1 88 ? 10.062 -5.938 -16.745 1.00 53.84 88 CYS A O 1
ATOM 720 N N . PHE A 1 89 ? 8.429 -4.809 -17.805 1.00 57.34 89 PHE A N 1
ATOM 721 C CA . PHE A 1 89 ? 7.603 -4.517 -16.637 1.00 57.34 89 PHE A CA 1
ATOM 722 C C . PHE A 1 89 ? 6.861 -5.745 -16.080 1.00 57.34 89 PHE A C 1
ATOM 724 O O . PHE A 1 89 ? 6.713 -5.874 -14.863 1.00 57.34 89 PHE A O 1
ATOM 731 N N . MET A 1 90 ? 6.455 -6.686 -16.948 1.00 52.12 90 MET A N 1
ATOM 732 C CA . MET A 1 90 ? 5.724 -7.894 -16.529 1.00 52.12 90 MET A CA 1
ATOM 733 C C . MET A 1 90 ? 6.539 -8.791 -15.584 1.00 52.12 90 MET A C 1
ATOM 735 O O . MET A 1 90 ? 5.989 -9.425 -14.690 1.00 52.12 90 MET A O 1
ATOM 739 N N . ARG A 1 91 ? 7.872 -8.808 -15.725 1.00 51.28 91 ARG A N 1
ATOM 740 C CA . ARG A 1 91 ? 8.764 -9.589 -14.845 1.00 51.28 91 ARG A CA 1
ATOM 741 C C . ARG A 1 91 ? 9.029 -8.921 -13.493 1.00 51.28 91 ARG A C 1
ATOM 743 O O . ARG A 1 91 ? 9.545 -9.573 -12.593 1.00 51.28 91 ARG A O 1
ATOM 750 N N . SER A 1 92 ? 8.684 -7.642 -13.354 1.00 52.44 92 SER A N 1
ATOM 751 C CA . SER A 1 92 ? 8.912 -6.823 -12.158 1.00 52.44 92 SER A CA 1
ATOM 752 C C . SER A 1 92 ? 7.647 -6.552 -11.333 1.00 52.44 92 SER A C 1
ATOM 754 O O . SER A 1 92 ? 7.717 -5.805 -10.359 1.00 52.44 92 SER A O 1
ATOM 756 N N . LEU A 1 93 ? 6.507 -7.161 -11.691 1.00 53.44 93 LEU A N 1
ATOM 757 C CA . LEU A 1 93 ? 5.206 -6.969 -11.031 1.00 53.44 93 LEU A CA 1
ATOM 758 C C . LEU A 1 93 ? 5.231 -7.046 -9.491 1.00 53.44 93 LEU A C 1
ATOM 760 O O . LEU A 1 93 ? 4.605 -6.188 -8.870 1.00 53.44 93 LEU A O 1
ATOM 764 N N . PRO A 1 94 ? 5.963 -7.981 -8.846 1.00 52.50 94 PRO A N 1
ATOM 765 C CA . PRO A 1 94 ? 5.985 -8.068 -7.384 1.00 52.50 94 PRO A CA 1
ATOM 766 C C . PRO A 1 94 ? 6.625 -6.857 -6.695 1.00 52.50 94 PRO A C 1
ATOM 768 O O . PRO A 1 94 ? 6.402 -6.645 -5.514 1.00 52.50 94 PRO A O 1
ATOM 771 N N . ALA A 1 95 ? 7.443 -6.072 -7.407 1.00 47.97 95 ALA A N 1
ATOM 772 C CA . ALA A 1 95 ? 8.052 -4.846 -6.886 1.00 47.97 95 ALA A CA 1
ATOM 773 C C . ALA A 1 95 ? 7.195 -3.592 -7.150 1.00 47.97 95 ALA A C 1
ATOM 775 O O . ALA A 1 95 ? 7.561 -2.497 -6.727 1.00 47.97 95 ALA A O 1
ATOM 776 N N . LEU A 1 96 ? 6.097 -3.748 -7.898 1.00 54.00 96 LEU A N 1
ATOM 777 C CA . LEU A 1 96 ? 5.191 -2.691 -8.366 1.00 54.00 96 LEU A CA 1
ATOM 778 C C . LEU A 1 96 ? 3.747 -2.939 -7.902 1.00 54.00 96 LEU A C 1
ATOM 780 O O . LEU A 1 96 ? 2.824 -2.212 -8.273 1.00 54.00 96 LEU A O 1
ATOM 784 N N . SER A 1 97 ? 3.580 -3.956 -7.058 1.00 55.62 97 SER A N 1
ATOM 785 C CA . SER A 1 97 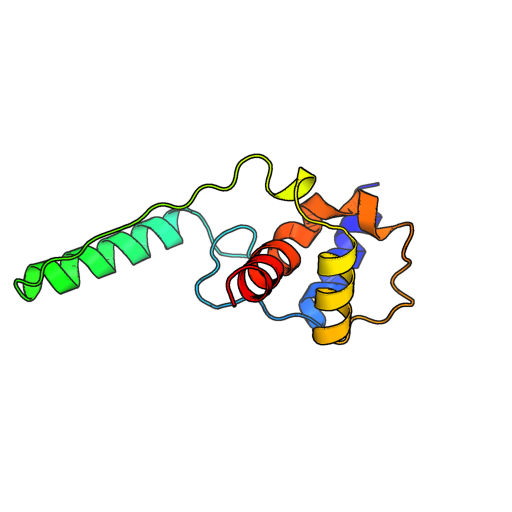? 2.347 -4.392 -6.416 1.00 55.62 97 SER A CA 1
ATOM 786 C C . SER A 1 97 ? 1.607 -3.272 -5.706 1.00 55.62 97 SER A C 1
ATOM 788 O O . SER A 1 97 ? 0.388 -3.180 -5.782 1.00 55.62 97 SER A O 1
ATOM 790 N N . ASP A 1 98 ? 2.369 -2.394 -5.072 1.00 53.41 98 ASP A N 1
ATOM 791 C CA . ASP A 1 98 ? 1.942 -1.327 -4.170 1.00 53.41 98 ASP A CA 1
ATOM 792 C C . ASP A 1 98 ? 1.146 -0.269 -4.934 1.00 53.41 98 ASP A C 1
ATOM 794 O O . ASP A 1 98 ? 0.274 0.390 -4.383 1.00 53.41 98 ASP A O 1
ATOM 798 N N . VAL A 1 99 ? 1.469 -0.124 -6.220 1.00 52.09 99 VAL A N 1
ATOM 799 C CA . VAL A 1 99 ? 0.889 0.859 -7.131 1.00 52.09 99 VAL A CA 1
ATOM 800 C C . VAL A 1 99 ? -0.253 0.251 -7.942 1.00 52.09 99 VAL A C 1
ATOM 802 O O . VAL A 1 99 ? -1.201 0.946 -8.289 1.00 52.09 99 VAL A O 1
ATOM 805 N N . LEU A 1 100 ? -0.175 -1.041 -8.265 1.00 53.06 100 LEU A N 1
ATOM 806 C CA . LEU A 1 100 ? -1.081 -1.666 -9.227 1.00 53.06 100 LEU A CA 1
ATOM 807 C C . LEU A 1 100 ? -2.273 -2.385 -8.587 1.00 53.06 100 LEU A C 1
ATOM 809 O O . LEU A 1 100 ? -3.363 -2.332 -9.150 1.00 53.06 100 LEU A O 1
ATOM 813 N N . LEU A 1 101 ? -2.108 -3.019 -7.421 1.00 52.44 101 LEU A N 1
ATOM 814 C CA . LEU A 1 101 ? -3.207 -3.739 -6.758 1.00 52.44 101 LEU A CA 1
ATOM 815 C C . LEU A 1 101 ? -4.269 -2.805 -6.186 1.00 52.44 101 LEU A C 1
ATOM 817 O O . LEU A 1 101 ? -5.458 -3.087 -6.308 1.00 52.44 101 LEU A O 1
ATOM 821 N N . GLU A 1 102 ? -3.852 -1.682 -5.605 1.00 50.81 102 GLU A N 1
ATOM 822 C CA . GLU A 1 102 ? -4.788 -0.697 -5.058 1.00 50.81 102 GLU A CA 1
ATOM 823 C C . GLU A 1 102 ? -5.639 -0.061 -6.173 1.00 50.81 102 GLU A C 1
ATOM 825 O O . GLU A 1 102 ? -6.855 0.085 -6.044 1.00 50.81 102 GLU A O 1
ATOM 830 N N . GLN A 1 103 ? -5.019 0.237 -7.318 1.00 51.75 103 GLN A N 1
ATOM 831 C CA . GLN A 1 103 ? -5.683 0.912 -8.435 1.00 51.75 103 GLN A CA 1
ATOM 832 C C . GLN A 1 103 ? -6.549 -0.040 -9.276 1.00 51.75 103 GLN A C 1
ATOM 834 O O . GLN A 1 103 ? -7.632 0.346 -9.720 1.00 51.75 103 GLN A O 1
ATOM 839 N N . ALA A 1 104 ? -6.135 -1.303 -9.441 1.00 48.69 104 ALA A N 1
ATOM 840 C CA . ALA A 1 104 ? -6.969 -2.330 -10.067 1.00 48.69 104 ALA A CA 1
ATOM 841 C C . ALA A 1 104 ? -8.231 -2.621 -9.233 1.00 48.69 104 ALA A C 1
ATOM 843 O O . ALA A 1 104 ? -9.309 -2.788 -9.802 1.00 48.69 104 ALA A O 1
ATOM 844 N N . GLY A 1 105 ? -8.131 -2.600 -7.897 1.00 49.91 105 GLY A N 1
ATOM 845 C CA . GLY A 1 105 ? -9.291 -2.704 -7.005 1.00 49.91 105 GLY A CA 1
ATOM 846 C C . GLY A 1 105 ? -10.303 -1.572 -7.219 1.00 49.91 105 GLY A C 1
ATOM 847 O O . GLY A 1 105 ? -11.493 -1.829 -7.364 1.00 49.91 105 GLY A O 1
ATOM 848 N N . HIS A 1 106 ? -9.847 -0.324 -7.347 1.00 47.09 106 HIS A N 1
ATOM 849 C CA . HIS A 1 106 ? -10.736 0.812 -7.632 1.00 47.09 106 HIS A CA 1
ATOM 850 C C . HIS A 1 106 ? -11.463 0.722 -8.988 1.00 47.09 106 HIS A C 1
ATOM 852 O O . HIS A 1 106 ? -12.541 1.298 -9.132 1.00 47.09 106 HIS A O 1
ATOM 858 N N . SER A 1 107 ? -10.893 0.020 -9.974 1.00 40.31 107 SER A N 1
ATOM 859 C CA . SER A 1 107 ? -11.513 -0.177 -11.293 1.00 40.31 107 SER A CA 1
ATOM 860 C C . SER A 1 107 ? -12.407 -1.418 -11.386 1.00 40.31 107 SER A C 1
ATOM 862 O O . SER A 1 107 ? -13.254 -1.460 -12.272 1.00 40.31 107 SER A O 1
ATOM 864 N N . LEU A 1 108 ? -12.213 -2.425 -10.528 1.00 44.34 108 LEU A N 1
ATOM 865 C CA . LEU A 1 108 ? -12.986 -3.677 -10.536 1.00 44.34 108 LEU A CA 1
ATOM 866 C C . LEU A 1 108 ? -14.285 -3.602 -9.715 1.00 44.34 108 LEU A C 1
ATOM 868 O O . LEU A 1 108 ? -15.163 -4.436 -9.907 1.00 44.34 108 LEU A O 1
ATOM 872 N N . TYR A 1 109 ? -14.410 -2.621 -8.817 1.00 42.03 109 TYR A N 1
ATOM 873 C CA . TYR A 1 109 ? -15.574 -2.448 -7.936 1.00 42.03 109 TYR A CA 1
ATOM 874 C C . TYR A 1 109 ? -16.335 -1.130 -8.173 1.00 42.03 109 TYR A C 1
ATOM 876 O O . TYR A 1 109 ? -16.970 -0.609 -7.254 1.00 42.03 109 TYR A O 1
ATOM 884 N N . LYS A 1 110 ? -16.268 -0.587 -9.395 1.00 36.12 110 LYS A N 1
ATOM 885 C CA . LYS A 1 110 ? -17.220 0.419 -9.887 1.00 36.12 110 LYS A CA 1
A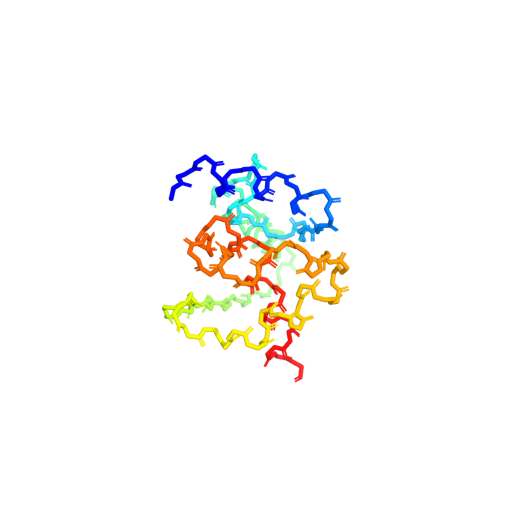TOM 886 C C . LYS A 1 110 ? -18.232 -0.217 -10.823 1.00 36.12 110 LYS A C 1
ATOM 888 O O . LYS A 1 110 ? -17.802 -1.043 -11.654 1.00 36.12 110 LYS A O 1
#

Organism: Necator americanus (NCBI:txid51031)